Protein AF-A0A938WGY4-F1 (afdb_monomer_lite)

Secondary structure (DSSP, 8-state):
-------HHHHHHHHHHHHHHHHHHHHHHHHHHHHHT---HHHHHHHHHHHHHHHHHHHHHHHHHHHHHHHHHHHHTT-

Foldseek 3Di:
DDPPDDPPVCVVCQLVCLLVCLVVQLVVLVVVCVVVVHDPPVSVVSNVSSVVSNVVSVVVVVVVVVVVVVVVVVVVVVD

Structure (mmCIF, N/CA/C/O backbone):
data_AF-A0A938WGY4-F1
#
_entry.id   AF-A0A938WGY4-F1
#
loop_
_atom_site.group_PDB
_atom_site.id
_atom_site.type_symbol
_atom_site.label_atom_id
_atom_site.label_alt_id
_atom_site.label_comp_id
_atom_site.label_asym_id
_atom_site.label_entity_id
_atom_site.label_seq_id
_atom_site.pdbx_PDB_ins_code
_atom_site.Cartn_x
_atom_site.Cartn_y
_atom_site.Cartn_z
_atom_site.occupancy
_atom_site.B_iso_or_equiv
_atom_site.auth_seq_id
_atom_site.auth_comp_id
_atom_site.auth_asym_id
_atom_site.auth_atom_id
_atom_site.pdbx_PDB_model_num
ATOM 1 N N . MET A 1 1 ? -7.626 -24.193 16.186 1.00 42.50 1 MET A N 1
ATOM 2 C CA . MET A 1 1 ? -7.409 -22.851 15.599 1.00 42.50 1 MET A CA 1
ATOM 3 C C . MET A 1 1 ? -6.874 -21.927 16.686 1.00 42.50 1 MET A C 1
ATOM 5 O O . MET A 1 1 ? -7.652 -21.467 17.512 1.00 42.50 1 MET A O 1
ATOM 9 N N . GLN A 1 2 ? -5.556 -21.722 16.764 1.00 45.97 2 GLN A N 1
ATOM 10 C CA . GLN A 1 2 ? -4.980 -20.779 17.729 1.00 45.97 2 GLN A CA 1
ATOM 11 C C . GLN A 1 2 ? -5.326 -19.351 17.282 1.00 45.97 2 GLN A C 1
ATOM 13 O O . GLN A 1 2 ? -4.906 -18.911 16.214 1.00 45.97 2 GLN A O 1
ATOM 18 N N . LYS A 1 3 ? -6.146 -18.639 18.064 1.00 53.03 3 LYS A N 1
ATOM 19 C CA . LYS A 1 3 ? -6.415 -17.214 17.840 1.00 53.03 3 LYS A CA 1
ATOM 20 C C . LYS A 1 3 ? -5.147 -16.442 18.193 1.00 53.03 3 LYS A C 1
ATOM 22 O O . LYS A 1 3 ? -4.876 -16.216 19.367 1.00 53.03 3 LYS A O 1
ATOM 27 N N . ILE A 1 4 ? -4.373 -16.054 17.182 1.00 66.94 4 ILE A N 1
ATOM 28 C CA . ILE A 1 4 ? -3.251 -15.129 17.359 1.00 66.94 4 ILE A CA 1
ATOM 29 C C . ILE A 1 4 ? -3.849 -13.769 17.727 1.00 66.94 4 ILE A C 1
ATOM 31 O O . ILE A 1 4 ? -4.371 -13.049 16.871 1.00 66.94 4 ILE A O 1
ATOM 35 N N . TRP A 1 5 ? -3.833 -13.455 19.019 1.00 61.28 5 TRP A N 1
ATOM 36 C CA . TRP A 1 5 ? -4.277 -12.172 19.543 1.00 61.28 5 TRP A CA 1
ATOM 37 C C . TRP A 1 5 ? -3.119 -11.183 19.421 1.00 61.28 5 TRP A C 1
ATOM 39 O O . TRP A 1 5 ? -2.136 -11.258 20.155 1.00 61.28 5 TRP A O 1
ATOM 49 N N . TRP A 1 6 ? -3.191 -10.313 18.416 1.00 67.12 6 TRP A N 1
ATOM 50 C CA . TRP A 1 6 ? -2.191 -9.267 18.220 1.00 67.12 6 TRP A CA 1
ATOM 51 C C . TRP A 1 6 ? -2.406 -8.156 19.253 1.00 67.12 6 TRP A C 1
ATOM 53 O O . TRP A 1 6 ? -3.559 -7.767 19.456 1.00 67.12 6 TRP A O 1
ATOM 63 N N . PRO A 1 7 ? -1.336 -7.609 19.862 1.00 74.94 7 PRO A N 1
ATOM 64 C CA . PRO A 1 7 ? -1.465 -6.476 20.767 1.00 74.94 7 PRO A CA 1
ATOM 65 C C . PRO A 1 7 ? -2.154 -5.304 20.058 1.00 74.94 7 PRO A C 1
ATOM 67 O O . PRO A 1 7 ? -1.881 -5.033 18.884 1.00 74.94 7 PRO A O 1
ATOM 70 N N . GLU A 1 8 ? -3.025 -4.601 20.779 1.00 68.69 8 GLU A N 1
ATOM 71 C CA . GLU A 1 8 ? -3.860 -3.498 20.281 1.00 68.69 8 GLU A CA 1
ATOM 72 C C . GLU A 1 8 ? -3.121 -2.473 19.387 1.00 68.69 8 GLU A C 1
ATOM 74 O O . GLU A 1 8 ? -3.617 -2.196 18.290 1.00 68.69 8 GLU A O 1
ATOM 79 N N . PRO A 1 9 ? -1.901 -1.992 19.724 1.00 72.06 9 PRO A N 1
ATOM 80 C CA . PRO A 1 9 ? -1.181 -1.055 18.856 1.00 72.06 9 PRO A CA 1
ATOM 81 C C . PRO A 1 9 ? -0.786 -1.664 17.502 1.00 72.06 9 PRO A C 1
ATOM 83 O O . PRO A 1 9 ? -0.926 -1.021 16.463 1.00 72.06 9 PRO A O 1
ATOM 86 N N . PHE A 1 10 ? -0.363 -2.931 17.465 1.00 72.19 10 PHE A N 1
ATOM 87 C CA . PHE A 1 10 ? -0.031 -3.607 16.204 1.00 72.19 10 PHE A CA 1
ATOM 88 C C . PHE A 1 10 ? -1.273 -3.873 15.356 1.00 72.19 10 PHE A C 1
ATOM 90 O O . PHE A 1 10 ? -1.209 -3.853 14.124 1.00 72.19 10 PHE A O 1
ATOM 97 N N . TYR A 1 11 ? -2.415 -4.104 16.005 1.00 74.12 11 TYR A N 1
ATOM 98 C CA . TYR A 1 11 ? -3.684 -4.225 15.309 1.00 74.12 11 TYR A CA 1
ATOM 99 C C . TYR A 1 11 ? -4.069 -2.904 14.635 1.00 74.12 11 TYR A C 1
ATOM 101 O O . TYR A 1 11 ? -4.489 -2.926 13.477 1.00 74.12 11 TYR A O 1
ATOM 109 N N . GLU A 1 12 ? -3.901 -1.756 15.293 1.00 77.31 12 GLU A N 1
ATOM 110 C CA . GLU A 1 12 ? -4.225 -0.443 14.720 1.00 77.31 12 G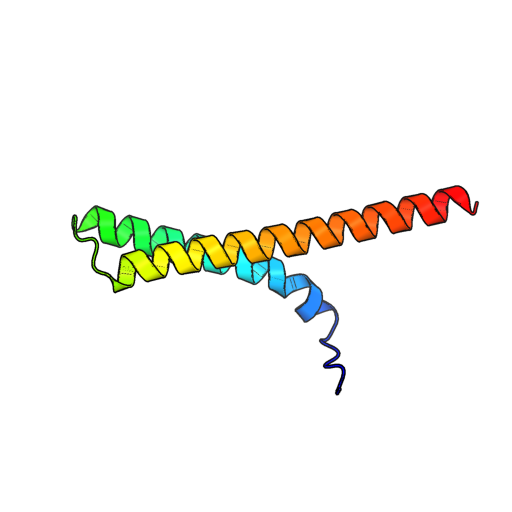LU A CA 1
ATOM 111 C C . GLU A 1 12 ? -3.264 0.002 13.611 1.00 77.31 12 GLU A C 1
ATOM 113 O O . GLU A 1 12 ? -3.729 0.496 12.584 1.00 77.31 12 GLU A O 1
ATOM 118 N N . VAL A 1 13 ? -1.960 -0.240 13.764 1.00 86.75 13 VAL A N 1
ATOM 119 C CA . VAL A 1 13 ? -0.923 0.245 12.834 1.00 86.75 13 VAL A CA 1
ATOM 120 C C . VAL A 1 13 ? -0.894 -0.518 11.507 1.00 86.75 13 VAL A C 1
ATOM 122 O O . VAL A 1 13 ? -0.604 0.069 10.469 1.00 86.75 13 VAL A O 1
ATOM 125 N N . ARG A 1 14 ? -1.232 -1.812 11.492 1.00 85.19 14 ARG A N 1
ATOM 126 C CA . ARG A 1 14 ? -1.152 -2.673 10.293 1.00 85.19 14 ARG A CA 1
ATOM 127 C C . ARG A 1 14 ? -1.769 -2.107 9.007 1.00 85.19 14 ARG A C 1
ATOM 129 O O . ARG A 1 14 ? -1.064 -2.086 8.000 1.00 85.19 14 ARG A O 1
ATOM 136 N N . PRO A 1 15 ? -3.045 -1.685 8.980 1.00 88.38 15 PRO A N 1
ATOM 137 C CA . PRO A 1 15 ? -3.644 -1.185 7.746 1.00 88.38 15 PRO A CA 1
ATOM 138 C C . PRO A 1 15 ? -3.021 0.138 7.283 1.00 88.38 15 PRO A C 1
ATOM 140 O O . PRO A 1 15 ? -2.882 0.352 6.083 1.00 88.38 15 PRO A O 1
ATOM 143 N N . TRP A 1 16 ? -2.576 0.985 8.215 1.00 90.56 16 TRP A N 1
ATOM 144 C CA . TRP A 1 16 ? -1.834 2.206 7.893 1.00 90.56 16 TRP A CA 1
ATOM 145 C C . TRP A 1 16 ? -0.448 1.900 7.329 1.00 90.56 16 TRP A C 1
ATOM 147 O O . TRP A 1 16 ? -0.046 2.503 6.340 1.00 90.56 16 TRP A O 1
ATOM 157 N N . GLY A 1 17 ? 0.249 0.916 7.900 1.00 91.06 17 GLY A N 1
ATOM 158 C CA . GLY A 1 17 ? 1.512 0.413 7.368 1.00 91.06 17 GLY A CA 1
ATOM 159 C C . GLY A 1 17 ? 1.355 -0.155 5.958 1.00 91.06 17 GLY A C 1
ATOM 160 O O . GLY A 1 17 ? 2.159 0.157 5.088 1.00 91.06 17 GLY A O 1
ATOM 161 N N . ALA A 1 18 ? 0.289 -0.920 5.701 1.00 91.00 18 ALA A N 1
ATOM 162 C CA . ALA A 1 18 ? -0.023 -1.435 4.367 1.00 91.00 18 ALA A CA 1
ATOM 163 C C . ALA A 1 18 ? -0.273 -0.303 3.357 1.00 91.00 18 ALA A C 1
ATOM 165 O O . ALA A 1 18 ? 0.304 -0.313 2.272 1.00 91.00 18 ALA A O 1
ATOM 166 N N . LEU A 1 19 ? -1.063 0.710 3.729 1.00 92.62 19 LEU A N 1
ATOM 167 C CA . LEU A 1 19 ? -1.265 1.891 2.888 1.00 92.62 19 LEU A CA 1
ATOM 168 C C . LEU A 1 19 ? 0.053 2.614 2.598 1.00 92.62 19 LEU A C 1
ATOM 170 O O . LEU A 1 19 ? 0.355 2.883 1.438 1.00 92.62 19 LEU A O 1
ATOM 174 N N . ALA A 1 20 ? 0.843 2.910 3.631 1.00 94.25 20 ALA A N 1
ATOM 175 C CA . ALA A 1 20 ? 2.085 3.662 3.493 1.00 94.25 20 ALA A CA 1
ATOM 176 C C . ALA A 1 20 ? 3.115 2.913 2.637 1.00 94.25 20 ALA A 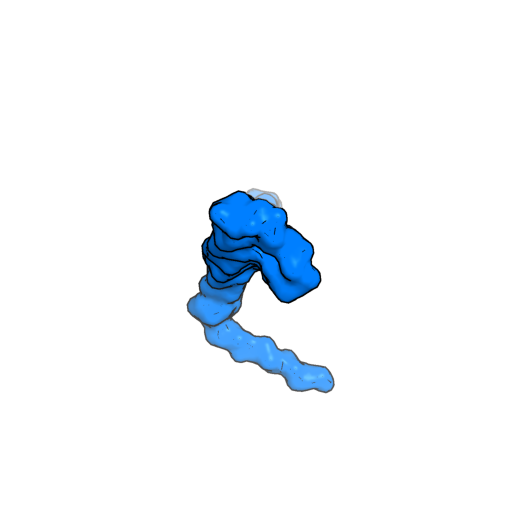C 1
ATOM 178 O O . ALA A 1 20 ? 3.622 3.462 1.661 1.00 94.25 20 ALA A O 1
ATOM 179 N N . LEU A 1 21 ? 3.383 1.645 2.960 1.00 93.69 21 LEU A N 1
ATOM 180 C CA . LEU A 1 21 ? 4.347 0.822 2.231 1.00 93.69 21 LEU A CA 1
ATOM 181 C C . LEU A 1 21 ? 3.881 0.525 0.807 1.00 93.69 21 LEU A C 1
ATOM 183 O O . LEU A 1 21 ? 4.688 0.581 -0.115 1.00 93.69 21 LEU A O 1
ATOM 187 N N . GLY A 1 22 ? 2.588 0.255 0.612 1.00 93.31 22 GLY A N 1
ATOM 188 C CA . GLY A 1 22 ? 2.030 0.002 -0.713 1.00 93.31 22 GLY A CA 1
ATOM 189 C C . GLY A 1 22 ? 2.118 1.234 -1.609 1.00 93.31 22 GLY A C 1
ATOM 190 O O . GLY A 1 22 ? 2.527 1.129 -2.764 1.00 93.31 22 GLY A O 1
ATOM 191 N N . SER A 1 23 ? 1.818 2.411 -1.052 1.00 93.81 23 SER A N 1
ATOM 192 C CA . SER A 1 23 ? 1.884 3.683 -1.778 1.00 93.81 23 SER A CA 1
ATOM 193 C C . SER A 1 23 ? 3.324 4.043 -2.128 1.00 93.81 23 SER A C 1
ATOM 195 O O . SER A 1 23 ? 3.613 4.342 -3.281 1.00 93.81 23 SER A O 1
ATOM 197 N N . LEU A 1 24 ? 4.243 3.974 -1.157 1.00 96.25 24 LEU A N 1
ATOM 198 C CA . LEU A 1 24 ? 5.655 4.290 -1.378 1.00 96.25 24 LEU A CA 1
ATOM 199 C C . LEU A 1 24 ? 6.318 3.299 -2.339 1.00 96.25 24 LEU A C 1
ATOM 201 O O . LEU A 1 24 ? 6.998 3.720 -3.270 1.00 96.25 24 LEU A O 1
ATOM 205 N N . GLY A 1 25 ? 6.097 1.998 -2.142 1.00 92.44 25 GLY A N 1
ATOM 206 C CA . GLY A 1 25 ? 6.657 0.954 -2.998 1.00 92.44 25 GLY A CA 1
ATOM 207 C C . GLY A 1 25 ? 6.117 1.021 -4.425 1.00 92.44 25 GLY A C 1
ATOM 208 O O . GLY A 1 25 ? 6.895 0.981 -5.377 1.00 92.44 25 GLY A O 1
ATOM 209 N N . GLY A 1 26 ? 4.801 1.201 -4.581 1.00 92.44 26 GLY A N 1
ATOM 210 C CA . GLY A 1 26 ? 4.169 1.361 -5.889 1.00 92.44 26 GLY A CA 1
ATOM 211 C C . GLY A 1 26 ? 4.640 2.624 -6.610 1.00 92.44 26 GLY A C 1
ATOM 212 O O . GLY A 1 26 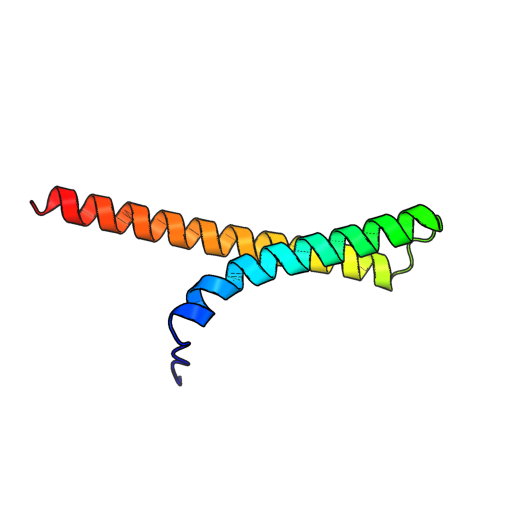? 5.019 2.559 -7.778 1.00 92.44 26 GLY A O 1
ATOM 213 N N . LEU A 1 27 ? 4.700 3.759 -5.905 1.00 94.44 27 LEU A N 1
ATOM 214 C CA . LEU A 1 27 ? 5.186 5.019 -6.468 1.00 94.44 27 LEU A CA 1
ATOM 215 C C . LEU A 1 27 ? 6.652 4.910 -6.892 1.00 94.44 27 LEU A C 1
ATOM 217 O O . LEU A 1 27 ? 6.999 5.324 -7.994 1.00 94.44 27 LEU A O 1
ATOM 221 N N . PHE A 1 28 ? 7.505 4.321 -6.052 1.00 93.88 28 PHE A N 1
ATOM 222 C CA . PHE A 1 28 ? 8.909 4.103 -6.384 1.00 93.88 28 PHE A CA 1
ATOM 223 C C . PHE A 1 28 ? 9.062 3.234 -7.635 1.00 93.88 28 PHE A C 1
ATOM 225 O O . PHE A 1 28 ? 9.809 3.602 -8.541 1.00 93.88 28 PHE A O 1
ATOM 232 N N . ALA A 1 29 ? 8.330 2.118 -7.718 1.00 91.31 29 ALA A N 1
ATOM 233 C CA . ALA A 1 29 ? 8.363 1.237 -8.880 1.00 91.31 29 ALA A CA 1
ATOM 234 C C . ALA A 1 29 ? 7.912 1.961 -10.158 1.00 91.31 29 ALA A C 1
ATOM 236 O O . ALA A 1 29 ? 8.599 1.878 -11.176 1.00 91.31 29 ALA A O 1
ATOM 237 N N . ALA A 1 30 ? 6.821 2.730 -10.090 1.00 92.00 30 ALA A N 1
ATOM 238 C CA . ALA A 1 30 ? 6.321 3.518 -11.214 1.00 92.00 30 ALA A CA 1
ATOM 239 C C . ALA A 1 30 ? 7.321 4.593 -11.664 1.00 92.00 30 ALA A C 1
ATOM 241 O O . ALA A 1 30 ? 7.644 4.672 -12.847 1.00 92.00 30 ALA A O 1
ATOM 242 N N . VAL A 1 31 ? 7.852 5.391 -10.731 1.00 94.88 31 VAL A N 1
ATOM 243 C CA . VAL A 1 31 ? 8.832 6.449 -11.029 1.00 94.88 31 VAL A CA 1
ATOM 244 C C . VAL A 1 31 ? 10.094 5.853 -11.640 1.00 94.88 31 VAL A C 1
ATOM 246 O O . VAL A 1 31 ? 10.611 6.367 -12.629 1.00 94.88 31 VAL A O 1
ATOM 249 N N . ARG A 1 32 ? 10.585 4.741 -11.087 1.00 93.12 32 ARG A N 1
ATOM 250 C CA . ARG A 1 32 ? 11.779 4.061 -11.586 1.00 93.12 32 ARG A CA 1
ATOM 251 C C . ARG A 1 32 ? 11.563 3.461 -12.978 1.00 93.12 32 ARG A C 1
ATOM 253 O O . ARG A 1 32 ? 12.474 3.576 -13.802 1.00 93.12 32 ARG A O 1
ATOM 260 N N . ALA A 1 33 ? 10.423 2.823 -13.240 1.00 91.75 33 ALA A N 1
ATOM 261 C CA . ALA A 1 33 ? 10.098 2.275 -14.559 1.00 91.75 33 ALA A CA 1
ATOM 262 C C . ALA A 1 33 ? 9.961 3.394 -15.601 1.00 91.75 33 ALA A C 1
ATOM 264 O O . ALA A 1 33 ? 10.579 3.338 -16.663 1.00 91.75 33 ALA A O 1
ATOM 265 N N . TRP A 1 34 ? 9.259 4.473 -15.240 1.00 93.25 34 TRP A N 1
ATOM 266 C CA . TRP A 1 34 ? 9.090 5.652 -16.087 1.00 93.25 34 TRP A CA 1
ATOM 267 C C . TRP A 1 34 ? 10.423 6.324 -16.423 1.00 93.25 34 TRP A C 1
ATOM 269 O O . TRP A 1 34 ? 10.707 6.592 -17.586 1.00 93.25 34 TRP A O 1
ATOM 279 N N . ALA A 1 35 ? 11.276 6.554 -15.421 1.00 94.12 35 ALA A N 1
ATOM 280 C CA . ALA A 1 35 ? 12.549 7.252 -15.593 1.00 94.12 35 ALA A CA 1
ATOM 281 C C . ALA A 1 35 ? 13.533 6.525 -16.524 1.00 94.12 35 ALA A C 1
ATOM 283 O O . ALA A 1 35 ? 14.399 7.170 -17.108 1.00 94.12 35 ALA A O 1
ATOM 284 N N . ARG A 1 36 ? 13.426 5.197 -16.661 1.00 91.94 36 ARG A N 1
ATOM 285 C CA . ARG A 1 36 ? 14.257 4.418 -17.596 1.00 91.94 36 ARG A CA 1
ATOM 286 C C . ARG A 1 36 ? 13.517 3.978 -18.858 1.00 91.94 36 ARG A C 1
ATOM 288 O O . ARG A 1 36 ? 14.125 3.296 -19.672 1.00 91.94 36 ARG A O 1
ATOM 295 N N . ALA A 1 37 ? 12.244 4.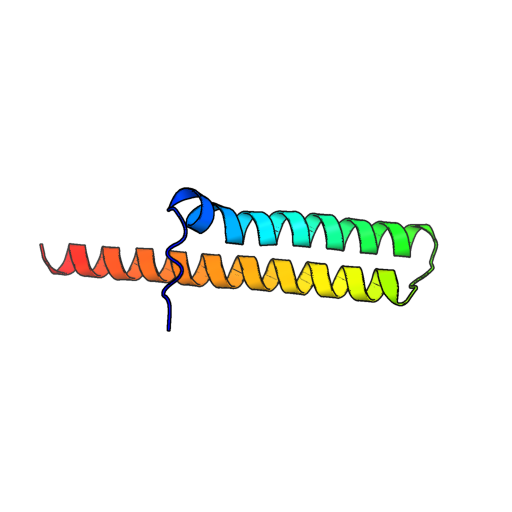357 -19.007 1.00 88.56 37 ALA A N 1
ATOM 296 C CA . ALA A 1 37 ? 11.344 3.859 -20.050 1.00 88.56 37 ALA A CA 1
ATOM 297 C C . ALA A 1 37 ? 11.350 2.318 -20.167 1.00 88.56 37 ALA A C 1
ATOM 299 O O . ALA A 1 37 ? 11.168 1.764 -21.248 1.00 88.56 37 ALA A O 1
ATOM 300 N N . ASP A 1 38 ? 11.571 1.637 -19.041 1.00 86.06 38 ASP A N 1
ATOM 301 C CA . ASP A 1 38 ? 11.789 0.196 -18.965 1.00 86.06 38 ASP A CA 1
ATOM 302 C C . ASP A 1 38 ? 10.845 -0.396 -17.920 1.00 86.06 38 ASP A C 1
ATOM 304 O O . ASP A 1 38 ? 10.987 -0.172 -16.712 1.00 86.06 38 ASP A O 1
ATOM 308 N N . TRP A 1 39 ? 9.853 -1.126 -18.423 1.00 87.56 39 TRP A N 1
ATOM 309 C CA . TRP A 1 39 ? 8.821 -1.799 -17.644 1.00 87.56 39 TRP A CA 1
ATOM 310 C C . TRP A 1 39 ? 9.172 -3.268 -17.454 1.00 87.56 39 TRP A C 1
ATOM 312 O O . TRP A 1 39 ? 8.398 -4.158 -17.807 1.00 87.56 39 TRP A O 1
ATOM 322 N N . ASP A 1 40 ? 10.348 -3.515 -16.884 1.00 90.31 40 ASP A N 1
ATOM 323 C CA . ASP A 1 40 ? 10.741 -4.856 -16.475 1.00 90.31 40 ASP A CA 1
ATOM 324 C C . ASP A 1 40 ? 9.656 -5.479 -15.575 1.00 90.31 40 ASP A C 1
ATOM 326 O O . ASP A 1 40 ? 9.015 -4.806 -14.751 1.00 90.31 40 ASP A O 1
ATOM 330 N N . LEU A 1 41 ? 9.459 -6.787 -15.734 1.00 92.50 41 LEU A N 1
ATOM 331 C CA . LEU A 1 41 ? 8.447 -7.587 -15.048 1.00 92.50 41 LEU A CA 1
ATOM 332 C C . LEU A 1 41 ? 8.497 -7.382 -13.532 1.00 92.50 41 LEU A C 1
ATOM 334 O O . LEU A 1 41 ? 7.452 -7.332 -12.885 1.00 92.50 41 LEU A O 1
ATOM 338 N N . LEU A 1 42 ? 9.693 -7.203 -12.966 1.00 91.00 42 LEU A N 1
ATOM 339 C CA . LEU A 1 42 ? 9.880 -6.943 -11.538 1.00 91.00 42 LEU A CA 1
ATOM 340 C C . LEU A 1 42 ? 9.250 -5.618 -11.087 1.00 91.00 42 LEU A C 1
ATOM 342 O O . LEU A 1 42 ? 8.601 -5.573 -10.041 1.00 91.00 42 LEU A O 1
ATOM 346 N N . PHE A 1 43 ? 9.401 -4.542 -11.862 1.00 90.19 43 PHE A N 1
ATOM 347 C CA . PHE A 1 43 ? 8.831 -3.237 -11.513 1.00 90.19 43 PHE A CA 1
ATOM 348 C C . PHE A 1 43 ? 7.327 -3.190 -11.775 1.00 90.19 43 PHE A C 1
ATOM 350 O O . PHE A 1 43 ? 6.590 -2.634 -10.960 1.00 90.19 43 PHE A O 1
ATOM 357 N N . ALA A 1 44 ? 6.853 -3.833 -12.846 1.00 91.94 44 ALA A N 1
ATOM 358 C CA . ALA A 1 44 ? 5.422 -3.998 -13.093 1.00 91.94 44 ALA A CA 1
ATOM 359 C C . ALA A 1 44 ? 4.744 -4.804 -11.967 1.00 91.94 44 ALA A C 1
ATOM 361 O O . ALA A 1 44 ? 3.709 -4.392 -11.436 1.00 91.94 44 ALA A O 1
ATOM 362 N N . ALA A 1 45 ? 5.362 -5.908 -11.533 1.00 92.94 45 ALA A N 1
ATOM 363 C CA . ALA A 1 45 ? 4.897 -6.696 -10.395 1.00 92.94 45 ALA A CA 1
ATOM 364 C C . ALA A 1 45 ? 4.955 -5.897 -9.084 1.00 92.94 45 ALA A C 1
ATOM 366 O O . ALA A 1 45 ? 4.017 -5.958 -8.292 1.00 92.94 45 ALA A O 1
ATOM 367 N N . GLY A 1 46 ? 6.012 -5.108 -8.870 1.00 91.50 46 GLY A N 1
ATOM 368 C CA . GLY A 1 46 ? 6.145 -4.221 -7.712 1.00 91.50 46 GLY A CA 1
ATOM 369 C C . GLY A 1 46 ? 5.044 -3.159 -7.645 1.00 91.50 46 GLY A C 1
ATOM 370 O O . GLY A 1 46 ? 4.473 -2.934 -6.578 1.00 91.50 46 GLY A O 1
ATOM 371 N N . LEU A 1 47 ? 4.686 -2.559 -8.783 1.00 93.38 47 LEU A N 1
ATOM 372 C CA . LEU A 1 47 ? 3.574 -1.614 -8.879 1.00 93.38 47 LEU A CA 1
ATOM 373 C C . LEU A 1 47 ? 2.239 -2.284 -8.534 1.00 93.38 47 LEU A C 1
ATOM 375 O O . LEU A 1 47 ? 1.495 -1.777 -7.695 1.00 93.38 47 LEU A O 1
ATOM 379 N N . LEU A 1 48 ? 1.955 -3.443 -9.135 1.00 95.44 48 LEU A N 1
ATOM 380 C CA . LEU A 1 48 ? 0.742 -4.214 -8.847 1.00 95.44 48 LEU A CA 1
ATOM 381 C C . LEU A 1 48 ? 0.668 -4.627 -7.373 1.00 95.44 48 LEU A C 1
ATOM 383 O O . LEU A 1 48 ? -0.373 -4.460 -6.741 1.00 95.44 48 LEU A O 1
ATOM 387 N N . ALA A 1 49 ? 1.772 -5.106 -6.801 1.00 93.81 49 ALA A N 1
ATOM 388 C CA . ALA A 1 49 ? 1.854 -5.458 -5.388 1.00 93.81 49 ALA A CA 1
ATOM 389 C C . ALA A 1 49 ? 1.599 -4.241 -4.483 1.00 93.81 49 ALA A C 1
ATOM 391 O O . ALA A 1 49 ? 0.853 -4.348 -3.509 1.00 93.81 49 ALA A O 1
ATOM 392 N N . GLY A 1 50 ? 2.157 -3.077 -4.829 1.00 93.31 50 GLY A N 1
ATOM 393 C CA . GLY A 1 50 ? 1.903 -1.820 -4.127 1.00 93.31 50 GLY A CA 1
ATOM 394 C C . GLY A 1 50 ? 0.422 -1.437 -4.144 1.00 93.31 50 GLY A C 1
ATOM 395 O O . GLY A 1 50 ? -0.162 -1.186 -3.089 1.00 93.31 50 GLY A O 1
ATOM 396 N N . LEU A 1 51 ? -0.214 -1.484 -5.318 1.00 95.31 51 LEU A N 1
ATOM 397 C CA . LEU A 1 51 ? -1.644 -1.200 -5.480 1.00 95.31 51 LEU A CA 1
ATOM 398 C C . LEU A 1 51 ? -2.524 -2.167 -4.680 1.00 95.31 51 LEU A C 1
ATOM 400 O O . LEU A 1 51 ? -3.451 -1.733 -3.994 1.00 95.31 51 LEU A O 1
ATOM 404 N N . LEU A 1 52 ? -2.220 -3.467 -4.716 1.00 96.38 52 LEU A N 1
ATOM 405 C CA . LEU A 1 52 ? -2.945 -4.478 -3.945 1.00 96.38 52 LEU A CA 1
ATOM 406 C C . LEU A 1 52 ? -2.811 -4.247 -2.438 1.00 96.38 52 LEU A C 1
ATOM 408 O O . LEU A 1 52 ? -3.790 -4.379 -1.702 1.00 96.38 52 LEU A O 1
ATOM 412 N N . LEU A 1 53 ? -1.623 -3.861 -1.971 1.00 93.88 53 LEU A N 1
ATOM 413 C CA . LEU A 1 53 ? -1.383 -3.583 -0.559 1.00 93.88 53 LEU A CA 1
ATOM 414 C C . LEU A 1 53 ? -2.130 -2.324 -0.090 1.00 93.88 53 LEU A C 1
ATOM 416 O O . LEU A 1 53 ? -2.708 -2.322 1.001 1.00 93.88 53 LEU A O 1
ATOM 420 N N . VAL A 1 54 ? -2.192 -1.288 -0.934 1.00 95.12 54 VAL A N 1
ATOM 421 C CA . VAL A 1 54 ? -3.012 -0.092 -0.685 1.00 95.12 54 VAL A CA 1
ATOM 422 C C . VAL A 1 54 ? -4.494 -0.458 -0.627 1.00 95.12 54 VAL A C 1
ATOM 424 O O . VAL A 1 54 ? -5.180 -0.090 0.328 1.00 95.12 54 VAL A O 1
ATOM 427 N N . ALA A 1 55 ? -4.987 -1.226 -1.601 1.00 95.62 55 ALA A N 1
ATOM 428 C CA . ALA A 1 55 ? -6.376 -1.670 -1.634 1.00 95.62 55 ALA A CA 1
ATOM 429 C C . ALA A 1 55 ? -6.736 -2.469 -0.372 1.00 95.62 55 ALA A C 1
ATOM 431 O O . ALA A 1 55 ? -7.745 -2.186 0.275 1.00 95.62 55 ALA A O 1
ATOM 432 N N . TYR A 1 56 ? -5.873 -3.400 0.039 1.00 94.69 56 TYR A N 1
ATOM 433 C CA . TYR A 1 56 ? -6.030 -4.149 1.282 1.00 94.69 56 TYR A CA 1
ATOM 434 C C . TYR A 1 56 ? -6.115 -3.224 2.506 1.00 94.69 56 TYR A C 1
ATOM 436 O O . TYR A 1 56 ? -7.053 -3.332 3.300 1.00 94.69 56 TYR A O 1
ATOM 444 N N . GLY A 1 57 ? -5.175 -2.283 2.652 1.00 92.06 57 GLY A N 1
ATOM 445 C CA . GLY A 1 57 ? -5.172 -1.330 3.763 1.00 92.06 57 GLY A CA 1
ATOM 446 C C . GLY A 1 57 ? -6.446 -0.478 3.809 1.00 92.06 57 GLY A C 1
ATOM 447 O O . GLY A 1 57 ? -7.059 -0.337 4.871 1.00 92.06 57 GLY A O 1
ATOM 448 N N . GLY A 1 58 ? -6.896 0.011 2.651 1.00 92.56 58 GLY A N 1
ATOM 449 C CA . GLY A 1 58 ? -8.123 0.794 2.505 1.00 92.56 58 GLY A CA 1
ATOM 450 C C . GLY A 1 58 ? -9.381 0.009 2.877 1.00 92.56 58 GLY A C 1
ATOM 451 O O . GLY A 1 58 ? -10.192 0.492 3.668 1.00 92.56 58 GLY A O 1
ATOM 452 N N . VAL A 1 59 ? -9.518 -1.228 2.387 1.00 94.75 59 VAL A N 1
ATOM 453 C CA . VAL A 1 59 ? -10.649 -2.112 2.721 1.00 94.75 59 VAL A CA 1
ATOM 454 C C . VAL A 1 59 ? -10.698 -2.392 4.222 1.00 94.75 59 VAL A C 1
ATOM 456 O O . VAL A 1 59 ? -11.756 -2.276 4.841 1.00 94.75 59 VAL A O 1
ATOM 459 N N . VAL A 1 60 ? -9.558 -2.706 4.843 1.00 92.25 60 VAL A N 1
ATOM 460 C CA . VAL A 1 60 ? -9.503 -2.977 6.287 1.00 92.25 60 VAL A CA 1
ATOM 461 C C . VAL A 1 60 ? -9.891 -1.743 7.102 1.00 92.25 60 VAL A C 1
ATOM 463 O O . VAL A 1 60 ? -10.649 -1.868 8.068 1.00 92.25 60 VAL A O 1
ATOM 466 N N . LEU A 1 61 ? -9.415 -0.549 6.733 1.00 92.31 61 LEU A N 1
ATOM 467 C CA . LEU A 1 61 ? -9.836 0.683 7.404 1.00 92.31 61 LEU A CA 1
ATOM 468 C C . LEU A 1 61 ? -11.326 0.942 7.218 1.00 92.31 61 LEU A C 1
ATOM 470 O O . LEU A 1 61 ? -11.999 1.257 8.197 1.00 92.31 61 LEU A O 1
ATOM 474 N N . HIS A 1 62 ? -11.851 0.762 6.008 1.00 92.38 62 HIS A N 1
ATOM 475 C CA . HIS A 1 62 ? -13.269 0.947 5.723 1.00 92.38 62 HIS A CA 1
ATOM 476 C C . HIS A 1 62 ? -14.142 0.040 6.603 1.00 92.38 62 HIS A C 1
ATOM 478 O O . HIS A 1 62 ? -15.024 0.527 7.310 1.00 92.38 62 HIS A O 1
ATOM 484 N N . LEU A 1 63 ? -13.812 -1.255 6.684 1.00 90.06 63 LEU A N 1
ATOM 485 C CA . LEU A 1 63 ? -14.505 -2.209 7.557 1.00 90.06 63 LEU A CA 1
ATOM 486 C C . LEU A 1 63 ? -14.453 -1.794 9.036 1.00 90.06 63 LEU A C 1
ATOM 488 O O . LEU A 1 63 ? -15.440 -1.930 9.764 1.00 90.06 63 LEU A O 1
ATOM 492 N N . ARG A 1 64 ? -13.316 -1.260 9.500 1.00 88.56 64 ARG A N 1
ATOM 493 C CA . ARG A 1 64 ? -13.169 -0.767 10.879 1.00 88.56 64 ARG A CA 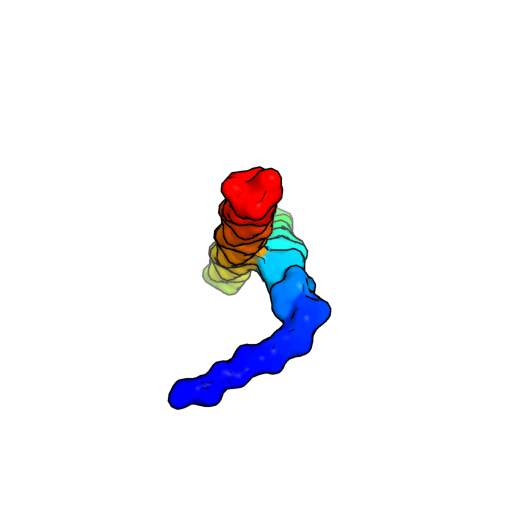1
ATOM 494 C C . ARG A 1 64 ? -14.002 0.478 11.139 1.00 88.56 64 ARG A C 1
ATOM 496 O O . ARG A 1 64 ? -14.630 0.570 12.197 1.00 88.56 64 ARG A O 1
ATOM 503 N N . PHE A 1 65 ? -14.020 1.421 10.201 1.00 87.38 65 PHE A N 1
ATOM 504 C CA . PHE A 1 65 ? -14.864 2.607 10.287 1.00 87.38 65 PHE A CA 1
ATOM 505 C C . PHE A 1 65 ? -16.340 2.219 10.350 1.00 87.38 65 PHE A C 1
ATOM 507 O O . PHE A 1 65 ? -17.047 2.687 11.244 1.00 87.38 65 PHE A O 1
ATOM 514 N N . ASP A 1 66 ? -16.780 1.293 9.501 1.00 89.31 66 ASP A N 1
ATOM 515 C CA . ASP A 1 66 ? -18.147 0.778 9.496 1.00 89.31 66 ASP A CA 1
ATOM 516 C C . ASP A 1 66 ? -18.522 0.066 10.794 1.00 89.31 66 ASP A C 1
ATOM 518 O O . ASP A 1 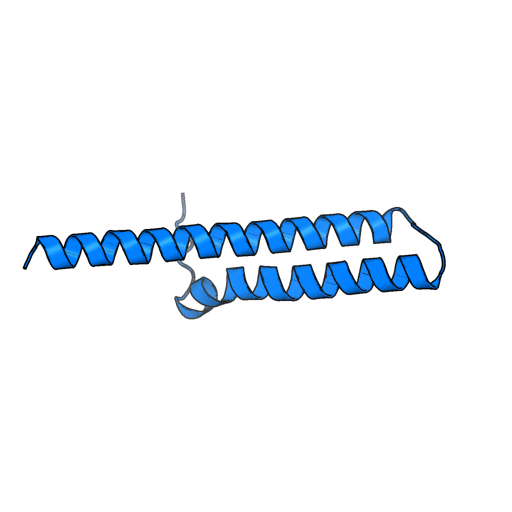66 ? -19.626 0.251 11.313 1.00 89.31 66 ASP A O 1
ATOM 522 N N . TYR A 1 67 ? -17.609 -0.725 11.359 1.00 86.88 67 TYR A N 1
ATOM 523 C CA . TYR A 1 67 ? -17.818 -1.373 12.650 1.00 86.88 67 TYR A CA 1
ATOM 524 C C . TYR A 1 67 ? -17.933 -0.351 13.795 1.00 86.88 67 TYR A C 1
ATOM 526 O O . TYR A 1 67 ? -18.860 -0.407 14.612 1.00 86.88 67 TYR A O 1
ATOM 534 N N . ARG A 1 68 ? -17.031 0.640 13.846 1.00 83.56 68 ARG A N 1
ATOM 535 C CA . ARG A 1 68 ? -17.091 1.731 14.838 1.00 83.56 68 ARG A CA 1
ATOM 536 C C . ARG A 1 68 ? -18.348 2.586 14.664 1.00 83.56 68 ARG A C 1
ATOM 538 O O . ARG A 1 68 ? -18.908 3.062 15.649 1.00 83.56 68 ARG A O 1
ATOM 545 N N . ARG A 1 69 ? -18.820 2.777 13.430 1.00 83.62 69 ARG A N 1
ATOM 546 C CA . ARG A 1 69 ? -20.072 3.482 13.134 1.00 83.62 69 ARG A CA 1
ATOM 547 C C . ARG A 1 69 ? -21.266 2.680 13.648 1.00 83.62 69 ARG A C 1
ATOM 549 O O . ARG A 1 69 ? -22.018 3.200 14.465 1.00 83.62 69 ARG A O 1
ATOM 556 N N . ARG A 1 70 ? -21.393 1.403 13.272 1.00 83.12 70 ARG A N 1
ATOM 557 C CA . ARG A 1 70 ? -22.484 0.516 13.723 1.00 83.12 70 ARG A CA 1
ATOM 558 C C . ARG A 1 70 ? -22.551 0.375 15.245 1.00 83.12 70 ARG A C 1
ATOM 560 O O . ARG A 1 70 ? -23.635 0.444 15.813 1.00 83.12 70 ARG A O 1
ATOM 567 N N . SER A 1 71 ? -21.410 0.245 15.920 1.00 77.38 71 SER A N 1
ATOM 568 C CA . SER A 1 71 ? -21.370 0.136 17.388 1.00 77.38 71 SER A CA 1
ATOM 569 C C . SER A 1 71 ? -21.720 1.436 18.126 1.00 77.38 71 SER A C 1
ATOM 571 O O . SER A 1 71 ? -22.198 1.367 19.259 1.00 77.38 71 SER A O 1
ATOM 573 N N . ARG A 1 72 ? -21.518 2.617 17.517 1.00 72.94 72 ARG A N 1
ATOM 574 C CA . ARG A 1 72 ? -22.016 3.897 18.059 1.00 72.94 72 ARG A CA 1
ATOM 575 C C . ARG A 1 72 ? -23.535 3.999 17.950 1.00 72.94 72 ARG A C 1
ATOM 577 O O . ARG A 1 72 ? -24.184 4.205 18.970 1.00 72.94 72 ARG A O 1
ATOM 584 N N . TRP A 1 73 ? -24.090 3.708 16.773 1.00 60.00 73 TRP A N 1
ATOM 585 C CA . TRP A 1 73 ? -25.544 3.653 16.558 1.00 60.00 73 TRP A CA 1
ATOM 586 C C . TRP A 1 73 ? -26.249 2.690 17.526 1.00 60.00 73 TRP A C 1
ATOM 588 O O . TRP A 1 73 ? -27.335 2.980 18.023 1.00 60.00 73 TRP A O 1
ATOM 598 N N . TYR A 1 74 ? -25.620 1.552 17.839 1.00 62.94 74 TYR A N 1
ATOM 599 C CA . TYR A 1 74 ? -26.165 0.583 18.795 1.00 62.94 74 TYR A CA 1
ATOM 600 C C . TYR A 1 74 ? -26.153 1.076 20.250 1.00 62.94 74 TYR A C 1
ATOM 602 O O . TYR A 1 74 ? -26.994 0.657 21.044 1.00 62.94 74 TYR A O 1
ATOM 610 N N . ARG A 1 75 ? -25.203 1.948 20.614 1.00 66.88 75 ARG A N 1
ATOM 611 C CA . ARG A 1 75 ? -25.133 2.562 21.948 1.00 66.88 75 ARG A CA 1
ATOM 612 C C . ARG A 1 75 ? -26.142 3.693 22.108 1.00 66.88 75 ARG A C 1
ATOM 614 O O . ARG A 1 75 ? -26.768 3.772 23.156 1.00 66.88 75 ARG A O 1
ATOM 621 N N . GLU A 1 76 ? -26.325 4.514 21.078 1.00 70.44 76 GLU A N 1
ATOM 622 C CA . GLU A 1 76 ? -27.324 5.593 21.076 1.00 70.44 76 GLU A CA 1
ATOM 623 C C . GLU A 1 76 ? -28.757 5.061 21.141 1.00 70.44 76 GLU A C 1
ATOM 625 O O . GLU A 1 76 ? -29.565 5.635 21.849 1.00 70.44 76 GLU A O 1
ATOM 630 N N . ARG A 1 77 ? -29.067 3.927 20.495 1.00 61.62 77 ARG A N 1
ATOM 631 C CA . ARG A 1 77 ? -30.402 3.297 20.586 1.00 61.62 77 ARG A CA 1
ATOM 632 C C . ARG A 1 77 ? -30.715 2.612 21.923 1.00 61.62 77 ARG A C 1
ATOM 634 O O . ARG A 1 77 ? -31.856 2.212 22.129 1.00 61.62 77 ARG A O 1
ATOM 641 N N . ARG A 1 78 ? -29.711 2.364 22.769 1.00 63.66 78 ARG A N 1
ATOM 642 C CA . ARG A 1 78 ? -29.880 1.702 24.079 1.00 63.66 78 ARG A CA 1
ATOM 643 C C . ARG A 1 78 ? -29.949 2.682 25.253 1.00 63.66 78 ARG A C 1
ATOM 645 O O . ARG A 1 78 ? -30.187 2.227 26.369 1.00 63.66 78 ARG A O 1
ATOM 652 N N . ARG A 1 79 ? -29.683 3.966 25.018 1.00 54.03 79 ARG A N 1
ATOM 653 C CA . ARG A 1 79 ? -29.970 5.051 25.961 1.00 54.03 79 ARG A CA 1
ATOM 654 C C . ARG A 1 79 ? -31.328 5.646 25.633 1.00 54.03 79 ARG A C 1
ATOM 656 O O . ARG A 1 79 ? -31.976 6.087 26.599 1.00 54.03 79 ARG A O 1
#

pLDDT: mean 84.52, std 12.99, range [42.5, 96.38]

Sequence (79 aa):
MQKIWWPEPFYEVRPWGALALGSLGGLFAAVRAWARADWDLLFAAGLLAGLLLVAYGGVVLHLRFDYRRRSRWYRERRR

Radius of gyration: 18.02 Å; chains: 1; bounding box: 45×30×46 Å